Protein AF-A0A973BTS4-F1 (afdb_monomer_lite)

Radius of gyration: 21.54 Å; chains: 1; bounding box: 29×68×47 Å

Sequence (95 aa):
MKKFFILSLMATLSACGGDNNFDDISYLSCQINSSHAVYVIDREIDVAQCWDTDIAYKSQVLAVQSCGKQVNLYLKSRYSDPHTVTYSVQTTHCQ

Structure (mmCIF, N/CA/C/O backbone):
data_AF-A0A973BTS4-F1
#
_entry.id   AF-A0A973BTS4-F1
#
loop_
_atom_site.group_PDB
_atom_site.id
_atom_site.type_symbol
_atom_site.label_atom_id
_atom_site.label_alt_id
_atom_site.label_comp_id
_atom_site.label_asym_id
_atom_site.label_entity_id
_atom_site.label_seq_id
_atom_site.pdbx_PDB_ins_code
_atom_site.Cartn_x
_atom_site.Cartn_y
_atom_site.Cartn_z
_atom_site.occupancy
_atom_site.B_iso_or_equiv
_atom_site.auth_seq_id
_atom_site.auth_comp_id
_atom_site.auth_asym_id
_atom_site.auth_atom_id
_atom_site.pdbx_PDB_model_num
ATOM 1 N N . MET A 1 1 ? 17.025 -57.173 27.368 1.00 40.56 1 MET A N 1
ATOM 2 C CA . MET A 1 1 ? 17.641 -55.848 27.139 1.00 40.56 1 MET A CA 1
ATOM 3 C C . MET A 1 1 ? 16.602 -54.786 27.460 1.00 40.56 1 MET A C 1
ATOM 5 O O . MET A 1 1 ? 15.472 -54.915 27.013 1.00 40.56 1 MET A O 1
ATOM 9 N N . LYS A 1 2 ? 16.972 -53.807 28.295 1.00 44.66 2 LYS A N 1
ATOM 10 C CA . LYS A 1 2 ? 16.206 -52.584 28.606 1.00 44.66 2 LYS A CA 1
ATOM 11 C C . LYS A 1 2 ? 15.848 -51.876 27.280 1.00 44.66 2 LYS A C 1
ATOM 13 O O . LYS A 1 2 ? 16.671 -51.891 26.371 1.00 44.66 2 LYS A O 1
ATOM 18 N N . LYS A 1 3 ? 14.693 -51.230 27.126 1.00 50.56 3 LYS A N 1
ATOM 19 C CA . LY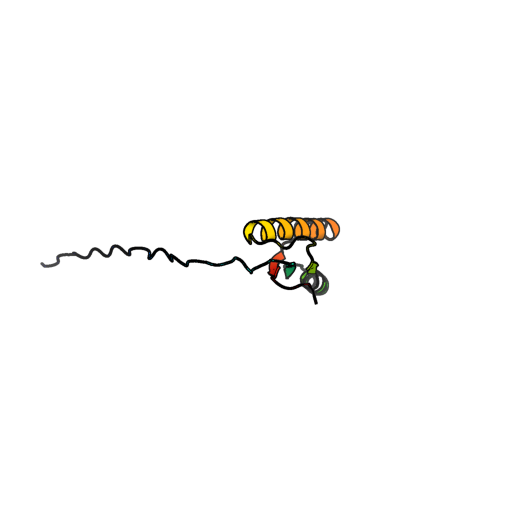S A 1 3 ? 14.449 -49.870 27.633 1.00 50.56 3 LYS A CA 1
ATOM 20 C C . LYS A 1 3 ? 12.958 -49.521 27.516 1.00 50.56 3 LYS A C 1
ATOM 22 O O . LYS A 1 3 ? 12.362 -49.685 26.458 1.00 50.56 3 LYS A O 1
ATOM 27 N N . PHE A 1 4 ? 12.414 -49.005 28.614 1.00 53.25 4 PHE A N 1
ATOM 28 C CA . PHE A 1 4 ? 11.179 -48.231 28.673 1.00 53.25 4 PHE A CA 1
ATOM 29 C C . PHE A 1 4 ? 11.359 -46.920 27.898 1.00 53.25 4 PHE A C 1
ATOM 31 O O . PHE A 1 4 ? 12.346 -46.222 28.126 1.00 53.25 4 PHE A O 1
ATOM 38 N N . PHE A 1 5 ? 10.399 -46.565 27.047 1.00 55.72 5 PHE A N 1
ATOM 39 C CA . PHE A 1 5 ? 10.235 -45.201 26.542 1.00 55.72 5 PHE A CA 1
ATOM 40 C C . PHE A 1 5 ? 8.901 -44.658 27.054 1.00 55.72 5 PHE A C 1
ATOM 42 O O . PHE A 1 5 ? 7.860 -44.770 26.417 1.00 55.72 5 PHE A O 1
ATOM 49 N N . ILE A 1 6 ? 8.960 -44.110 28.264 1.00 62.88 6 ILE A N 1
ATOM 50 C CA . ILE A 1 6 ? 8.003 -43.137 28.781 1.00 62.88 6 ILE A CA 1
ATOM 51 C C . ILE A 1 6 ? 8.653 -41.777 28.530 1.00 62.88 6 ILE A C 1
ATOM 53 O O . ILE A 1 6 ? 9.733 -41.554 29.067 1.00 62.88 6 ILE A O 1
ATOM 57 N N . LEU A 1 7 ? 8.019 -40.886 27.764 1.00 49.09 7 LEU A N 1
ATOM 58 C CA . LEU A 1 7 ? 7.783 -39.517 28.236 1.00 49.09 7 LEU A CA 1
ATOM 59 C C . LEU A 1 7 ? 6.778 -38.787 27.341 1.00 49.09 7 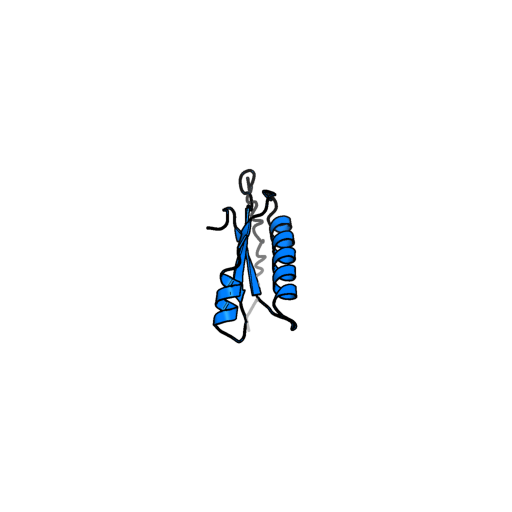LEU A C 1
ATOM 61 O O . LEU A 1 7 ? 7.052 -38.429 26.200 1.00 49.09 7 LEU A O 1
ATOM 65 N N . SER A 1 8 ? 5.604 -38.580 27.927 1.00 57.75 8 SER A N 1
ATOM 66 C CA . SER A 1 8 ? 4.650 -37.539 27.576 1.00 57.75 8 SER A CA 1
ATOM 67 C C . SER A 1 8 ? 5.297 -36.164 27.747 1.00 57.75 8 SER A C 1
ATOM 69 O O . SER A 1 8 ? 5.922 -35.906 28.776 1.00 57.75 8 SER A O 1
ATOM 71 N N . LEU A 1 9 ? 5.093 -35.271 26.780 1.00 54.12 9 LEU A N 1
ATOM 72 C CA . LEU A 1 9 ? 5.159 -33.835 27.022 1.00 54.12 9 LEU A CA 1
ATOM 73 C C . LEU A 1 9 ? 4.046 -33.161 26.214 1.00 54.12 9 LEU A C 1
ATOM 75 O O . LEU A 1 9 ? 4.220 -32.760 25.066 1.00 54.12 9 LEU A O 1
ATOM 79 N N . MET A 1 10 ? 2.864 -33.093 26.827 1.00 56.16 10 MET A N 1
ATOM 80 C CA . MET A 1 10 ? 1.811 -32.163 26.434 1.00 56.16 10 MET A CA 1
ATOM 81 C C . MET A 1 10 ? 2.358 -30.744 26.591 1.00 56.16 10 MET A C 1
ATOM 83 O O . MET A 1 10 ? 2.433 -30.215 27.697 1.00 56.16 10 MET A O 1
ATOM 87 N N . ALA A 1 11 ? 2.755 -30.136 25.477 1.00 55.06 11 ALA A N 1
ATOM 88 C CA . ALA A 1 11 ? 2.950 -28.701 25.403 1.00 55.06 11 ALA A CA 1
ATOM 89 C C . ALA A 1 11 ? 1.561 -28.055 25.408 1.00 55.06 11 ALA A C 1
ATOM 91 O O . ALA A 1 11 ? 0.892 -27.949 24.381 1.00 55.06 11 ALA A O 1
ATOM 92 N N . THR A 1 12 ? 1.103 -27.672 26.597 1.00 60.62 12 THR A N 1
ATOM 93 C CA . THR A 1 12 ? 0.024 -26.703 26.755 1.00 60.62 12 THR A CA 1
ATOM 94 C C . THR A 1 12 ? 0.452 -25.436 26.026 1.00 60.62 12 THR A C 1
ATOM 96 O O . THR A 1 12 ? 1.359 -24.737 26.478 1.00 60.62 12 THR A O 1
ATOM 99 N N . LEU A 1 13 ? -0.170 -25.165 24.879 1.00 53.66 13 LEU A N 1
ATOM 100 C CA . LEU A 1 13 ? -0.142 -23.848 24.262 1.00 53.66 13 LEU A CA 1
ATOM 101 C C . LEU A 1 13 ? -0.693 -22.884 25.309 1.00 53.66 13 LEU A C 1
ATOM 103 O O . LEU A 1 13 ? -1.887 -22.889 25.608 1.00 53.66 13 LEU A O 1
ATOM 107 N N . SER A 1 14 ? 0.203 -22.114 25.917 1.00 58.03 14 SER A N 1
ATOM 108 C CA . SER A 1 14 ? -0.149 -20.920 26.660 1.00 58.03 14 SER A CA 1
ATOM 109 C C . SER A 1 14 ? -1.016 -20.077 25.736 1.00 58.03 14 SER A C 1
ATOM 111 O O . SER A 1 14 ? -0.525 -19.522 24.752 1.00 58.03 14 SER A O 1
ATOM 113 N N . ALA A 1 15 ? -2.315 -20.026 26.020 1.00 49.59 15 ALA A N 1
ATOM 114 C CA . ALA A 1 15 ? -3.153 -18.971 25.499 1.00 49.59 15 ALA A CA 1
ATOM 115 C C . ALA A 1 15 ? -2.485 -17.665 25.937 1.00 49.59 15 ALA A C 1
ATOM 117 O O . ALA A 1 15 ? -2.423 -17.371 27.132 1.00 49.59 15 ALA A O 1
ATOM 118 N N . CYS A 1 16 ? -1.930 -16.914 24.985 1.00 57.41 16 CYS A N 1
ATOM 119 C CA . CYS A 1 16 ? -1.637 -15.506 25.192 1.00 57.41 16 CYS A CA 1
ATOM 120 C C . CYS A 1 16 ? -2.986 -14.816 25.404 1.00 57.41 16 CYS A C 1
ATOM 122 O O . CYS A 1 16 ? -3.580 -14.279 24.474 1.00 57.41 16 CYS A O 1
ATOM 124 N N . GLY A 1 17 ? -3.486 -14.876 26.639 1.00 52.19 17 GLY A N 1
ATOM 125 C CA . GLY A 1 17 ? -4.448 -13.932 27.180 1.00 52.19 17 GLY A CA 1
ATOM 126 C C . GLY A 1 17 ? -3.741 -12.593 27.337 1.00 52.19 17 GLY A C 1
ATOM 127 O O . GLY A 1 17 ? -3.417 -12.182 28.444 1.00 52.19 17 GLY A O 1
ATOM 128 N N . GLY A 1 18 ? -3.408 -11.977 26.204 1.00 48.81 18 GLY A N 1
ATOM 129 C CA . GLY A 1 18 ? -3.082 -10.568 26.136 1.00 48.81 18 GLY A CA 1
ATOM 130 C C . GLY A 1 18 ? -4.406 -9.832 26.145 1.00 48.81 18 GLY A C 1
ATOM 131 O O . GLY A 1 18 ? -5.151 -9.893 25.168 1.00 48.81 18 GLY A O 1
ATOM 132 N N . ASP A 1 19 ? -4.713 -9.212 27.277 1.00 54.84 19 ASP A N 1
ATOM 133 C CA . ASP A 1 19 ? -5.779 -8.230 27.391 1.00 54.84 19 ASP A CA 1
ATOM 134 C C . ASP A 1 19 ? -5.351 -7.034 26.538 1.00 54.84 19 ASP A C 1
ATOM 136 O O . ASP A 1 19 ? -4.583 -6.164 26.955 1.00 54.84 19 ASP A O 1
ATOM 140 N N . ASN A 1 20 ? -5.695 -7.092 25.256 1.00 54.06 20 ASN A N 1
ATOM 141 C CA . ASN A 1 20 ? -5.268 -6.085 24.315 1.00 54.06 20 ASN A CA 1
ATOM 142 C C . ASN A 1 20 ? -6.250 -4.929 24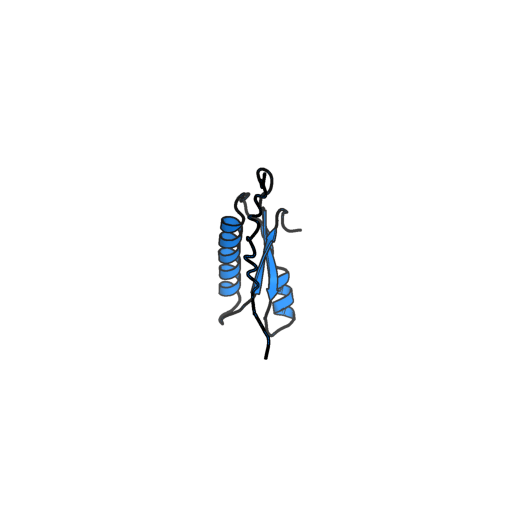.412 1.00 54.06 20 ASN A C 1
ATOM 144 O O . ASN A 1 20 ? -7.244 -4.872 23.686 1.00 54.06 20 ASN A O 1
ATOM 148 N N . ASN A 1 21 ? -5.957 -4.008 25.320 1.00 49.94 21 ASN A N 1
ATOM 149 C CA . ASN A 1 21 ? -6.590 -2.705 25.348 1.00 49.94 21 ASN A CA 1
ATOM 150 C C . ASN A 1 21 ? -6.120 -1.909 24.108 1.00 49.94 21 ASN A C 1
ATOM 152 O O . ASN A 1 21 ? -5.257 -1.039 24.189 1.00 49.94 21 ASN A O 1
ATOM 156 N N . PHE A 1 22 ? -6.611 -2.295 22.925 1.00 56.28 22 PHE A N 1
ATOM 157 C CA . PHE A 1 22 ? -6.321 -1.676 21.627 1.00 56.28 22 PHE A CA 1
ATOM 158 C C . PHE A 1 22 ? -7.118 -0.383 21.406 1.00 56.28 22 PHE A C 1
ATOM 160 O O . PHE A 1 22 ? -7.125 0.135 20.289 1.00 56.28 22 PHE A O 1
ATOM 167 N N . ASP A 1 23 ? -7.793 0.134 22.436 1.00 57.41 23 ASP A N 1
ATOM 168 C CA . ASP A 1 23 ? -8.790 1.199 22.304 1.00 57.41 23 ASP A CA 1
ATOM 169 C C . ASP A 1 23 ? -8.249 2.467 21.612 1.00 57.41 23 ASP A C 1
ATOM 171 O O . ASP A 1 23 ? -9.015 3.183 20.960 1.00 57.41 23 ASP A O 1
ATOM 175 N N . ASP A 1 24 ? -6.928 2.684 21.587 1.00 69.19 24 ASP A N 1
ATOM 176 C CA . ASP A 1 24 ? -6.314 3.841 20.924 1.00 69.19 24 ASP A CA 1
ATOM 177 C C . ASP A 1 24 ? -5.565 3.583 19.608 1.00 69.19 24 ASP A C 1
ATOM 179 O O . ASP A 1 24 ? -5.243 4.543 18.908 1.00 69.19 24 ASP A O 1
ATOM 183 N N . ILE A 1 25 ? -5.345 2.335 19.180 1.00 81.75 25 ILE A N 1
ATOM 184 C CA . ILE A 1 25 ? -4.635 2.102 17.912 1.00 81.75 25 ILE A CA 1
ATOM 185 C C . ILE A 1 25 ? -5.599 2.297 16.742 1.00 81.75 25 ILE A C 1
ATOM 187 O O . ILE A 1 25 ? -6.556 1.547 16.562 1.00 81.75 25 ILE A O 1
ATOM 191 N N . SER A 1 26 ? -5.319 3.311 15.930 1.00 91.75 26 SER A N 1
ATOM 192 C CA . SER A 1 26 ? -6.004 3.566 14.667 1.00 91.75 26 SER A CA 1
ATOM 193 C C . SER A 1 26 ? -5.021 3.409 13.516 1.00 91.75 26 SER A C 1
ATOM 195 O O . SER A 1 26 ? -3.939 3.987 13.549 1.00 91.75 26 SER A O 1
ATOM 197 N N . TYR A 1 27 ? -5.401 2.661 12.487 1.00 94.12 27 TYR A N 1
ATOM 198 C CA . TYR A 1 27 ? -4.656 2.567 11.236 1.00 94.12 27 TYR A CA 1
ATOM 199 C C . TYR A 1 27 ? -5.114 3.684 10.294 1.00 94.12 27 TYR A C 1
ATOM 201 O O . TYR A 1 27 ? -6.307 3.789 9.998 1.00 94.12 27 TYR A O 1
ATOM 209 N N . LEU A 1 28 ? -4.165 4.518 9.866 1.00 95.06 28 LEU A N 1
ATOM 210 C CA . LEU A 1 28 ? -4.396 5.797 9.186 1.00 95.06 28 LEU A CA 1
ATOM 211 C C . LEU A 1 28 ? -3.849 5.843 7.758 1.00 95.06 28 LEU A C 1
ATOM 213 O O . LEU A 1 28 ? -4.259 6.703 6.983 1.00 95.06 28 LEU A O 1
ATOM 217 N N . SER A 1 29 ? -2.964 4.918 7.381 1.00 96.38 29 SER A N 1
ATOM 218 C CA . SER A 1 29 ? -2.447 4.855 6.013 1.00 96.38 29 SER A CA 1
ATOM 219 C C . SER A 1 29 ? -2.059 3.441 5.578 1.00 96.38 29 SER A C 1
ATOM 221 O O . SER A 1 29 ? -2.032 2.492 6.369 1.00 96.38 29 SER A O 1
ATOM 223 N N . CYS A 1 30 ? -1.800 3.309 4.280 1.00 97.12 30 CYS A N 1
ATOM 224 C CA . CYS A 1 30 ? -1.411 2.100 3.569 1.00 97.12 30 CYS A CA 1
ATOM 225 C C . CYS A 1 30 ? -0.167 2.389 2.726 1.00 97.12 30 CYS A C 1
ATOM 227 O O . CYS A 1 30 ? -0.163 3.358 1.970 1.00 97.12 30 CYS A O 1
ATOM 229 N N . GLN A 1 31 ? 0.853 1.535 2.806 1.00 97.75 31 GLN A N 1
ATOM 230 C CA . GLN A 1 31 ? 2.106 1.705 2.066 1.00 97.75 31 GLN A CA 1
ATOM 231 C C . GLN A 1 31 ? 2.586 0.385 1.457 1.00 97.75 31 GLN A C 1
ATOM 233 O O . GLN A 1 31 ? 2.442 -0.681 2.065 1.00 97.75 31 GLN A O 1
ATOM 238 N N . ILE A 1 32 ? 3.181 0.461 0.264 1.00 98.12 32 ILE A N 1
ATOM 239 C CA . ILE A 1 32 ? 3.916 -0.651 -0.348 1.00 98.12 32 ILE A CA 1
ATOM 240 C C . ILE A 1 32 ? 5.329 -0.712 0.247 1.00 98.12 32 ILE A C 1
ATOM 242 O O . ILE A 1 32 ? 6.093 0.243 0.171 1.00 98.12 32 ILE A O 1
ATOM 246 N N . ASN A 1 33 ? 5.698 -1.866 0.798 1.00 97.25 33 ASN A N 1
ATOM 247 C CA . ASN A 1 33 ? 6.991 -2.073 1.456 1.00 97.25 33 ASN A CA 1
ATOM 248 C C . ASN A 1 33 ? 8.027 -2.708 0.522 1.00 97.25 33 ASN A C 1
ATOM 250 O O . ASN A 1 33 ? 9.230 -2.538 0.710 1.00 97.25 33 ASN A O 1
ATOM 254 N N . SER A 1 34 ? 7.576 -3.486 -0.463 1.00 97.62 34 SER A N 1
ATOM 255 C CA . SER A 1 34 ? 8.455 -4.072 -1.471 1.00 97.62 34 SER A CA 1
ATOM 256 C C . SER A 1 34 ? 7.717 -4.345 -2.773 1.00 97.62 34 SER A C 1
ATOM 258 O O . SER A 1 34 ? 6.517 -4.623 -2.778 1.00 97.62 34 SER A O 1
ATOM 260 N N . SER A 1 35 ? 8.461 -4.318 -3.876 1.00 97.38 35 SER A N 1
ATOM 261 C CA . SER A 1 35 ? 7.962 -4.622 -5.213 1.00 97.38 35 SER A CA 1
ATOM 262 C C . SER A 1 35 ? 8.865 -5.623 -5.924 1.00 97.38 35 SER A C 1
ATOM 264 O O . SER A 1 35 ? 10.094 -5.542 -5.844 1.00 97.38 35 SER A O 1
ATOM 266 N N . HIS A 1 36 ? 8.240 -6.554 -6.645 1.00 95.38 36 HIS A N 1
ATOM 267 C CA . HIS A 1 36 ? 8.919 -7.516 -7.511 1.00 95.38 36 HIS A CA 1
ATOM 268 C C . HIS A 1 36 ? 8.964 -7.060 -8.978 1.00 95.38 36 HIS A C 1
ATOM 270 O O . HIS A 1 36 ? 9.093 -7.897 -9.870 1.00 95.38 36 HIS A O 1
ATOM 276 N N . ALA A 1 37 ? 8.867 -5.751 -9.247 1.00 94.50 37 ALA A N 1
ATOM 277 C CA . ALA A 1 37 ? 9.025 -5.234 -10.602 1.00 94.50 37 ALA A CA 1
ATOM 278 C C . ALA A 1 37 ? 10.397 -5.575 -11.197 1.00 94.50 37 ALA A C 1
ATOM 280 O O . ALA A 1 37 ? 11.421 -5.558 -10.507 1.00 94.50 37 ALA A O 1
ATOM 281 N N . VAL A 1 38 ? 10.409 -5.853 -12.503 1.00 92.31 38 VAL A N 1
ATOM 282 C CA . VAL A 1 38 ? 11.630 -6.179 -13.255 1.00 92.31 38 VAL A CA 1
ATOM 283 C C . VAL A 1 38 ? 12.571 -4.977 -13.299 1.00 92.31 38 VAL A C 1
ATOM 285 O O . VAL A 1 38 ? 13.780 -5.116 -13.102 1.00 92.31 38 VAL A O 1
ATOM 288 N N . TYR A 1 39 ? 12.020 -3.785 -13.530 1.00 94.06 39 TYR A N 1
ATOM 289 C CA . TYR A 1 39 ? 12.795 -2.557 -13.615 1.00 94.06 39 TYR A CA 1
ATOM 290 C C . TYR A 1 39 ? 12.958 -1.909 -12.240 1.00 94.06 39 TYR A C 1
ATOM 292 O O . TYR A 1 39 ? 12.016 -1.802 -11.460 1.00 94.06 39 TYR A O 1
ATOM 300 N N . VAL A 1 40 ? 14.175 -1.437 -11.950 1.00 95.88 40 VAL A N 1
ATOM 301 C CA . VAL A 1 40 ? 14.505 -0.746 -10.689 1.00 95.88 40 VAL A CA 1
ATOM 302 C C . VAL A 1 40 ? 13.589 0.456 -10.466 1.00 95.88 40 VAL A C 1
ATOM 304 O O . VAL A 1 40 ? 13.030 0.586 -9.386 1.00 95.88 40 VAL A O 1
ATOM 307 N N . ILE A 1 41 ? 13.388 1.262 -11.510 1.00 96.38 41 ILE A N 1
ATOM 308 C CA . ILE A 1 41 ? 12.569 2.478 -11.465 1.00 96.38 41 ILE A CA 1
ATOM 309 C C . ILE A 1 41 ? 11.125 2.156 -11.061 1.00 96.38 41 ILE A C 1
ATOM 311 O O . ILE A 1 41 ? 10.539 2.860 -10.249 1.00 96.38 41 ILE A O 1
ATOM 315 N N . ASP A 1 42 ? 10.559 1.062 -11.570 1.00 96.62 42 ASP A N 1
ATOM 316 C CA . ASP A 1 42 ? 9.211 0.638 -11.190 1.00 96.62 42 ASP A CA 1
ATOM 317 C C . ASP A 1 42 ? 9.140 0.206 -9.726 1.00 96.62 42 ASP A C 1
ATOM 319 O O . ASP A 1 42 ? 8.192 0.563 -9.034 1.00 96.62 42 ASP A O 1
ATOM 323 N N . ARG A 1 43 ? 10.168 -0.484 -9.213 1.00 97.25 43 ARG A N 1
ATOM 324 C CA . ARG A 1 43 ? 10.227 -0.837 -7.785 1.00 97.25 43 ARG A CA 1
ATOM 325 C C . ARG A 1 43 ? 10.273 0.400 -6.898 1.00 97.25 43 ARG A C 1
ATOM 327 O O . ARG A 1 43 ? 9.608 0.424 -5.868 1.00 97.25 43 ARG A O 1
ATOM 334 N N . GLU A 1 44 ? 11.051 1.403 -7.291 1.00 97.81 44 GLU A N 1
ATOM 335 C CA . GLU A 1 44 ? 11.144 2.674 -6.570 1.00 97.81 44 GLU A CA 1
ATOM 336 C C . GLU A 1 44 ? 9.805 3.417 -6.586 1.00 97.81 44 GLU A C 1
ATOM 338 O O . GLU A 1 44 ? 9.351 3.879 -5.543 1.00 97.81 44 GLU A O 1
ATOM 343 N N . ILE A 1 45 ? 9.130 3.466 -7.739 1.00 97.56 45 ILE A N 1
ATOM 344 C CA . ILE A 1 45 ? 7.810 4.095 -7.867 1.00 97.56 45 ILE A CA 1
ATOM 345 C C . ILE A 1 45 ? 6.746 3.344 -7.056 1.00 97.56 45 ILE A C 1
ATOM 347 O O . ILE A 1 45 ? 5.908 3.989 -6.422 1.00 97.56 45 ILE A O 1
ATOM 351 N N . ASP A 1 46 ? 6.776 2.009 -7.062 1.00 97.81 46 ASP A N 1
ATOM 352 C CA . ASP A 1 46 ? 5.859 1.171 -6.290 1.00 97.81 46 ASP A CA 1
ATOM 353 C C . ASP A 1 46 ? 6.052 1.404 -4.781 1.00 97.81 46 ASP A C 1
ATOM 355 O O . ASP A 1 46 ? 5.085 1.671 -4.078 1.00 97.81 46 ASP A O 1
ATOM 359 N N . VAL A 1 47 ? 7.290 1.350 -4.273 1.00 97.56 47 VAL A N 1
ATOM 360 C CA . VAL A 1 47 ? 7.596 1.538 -2.836 1.00 97.56 47 VAL A CA 1
ATOM 361 C C . VAL A 1 47 ? 7.362 2.983 -2.372 1.00 97.56 47 VAL A C 1
ATOM 363 O O . VAL A 1 47 ? 7.083 3.222 -1.197 1.00 97.56 47 VAL A O 1
ATOM 366 N N . ALA A 1 48 ? 7.410 3.953 -3.288 1.00 97.50 48 ALA A N 1
ATOM 367 C CA . ALA A 1 48 ? 7.033 5.335 -3.005 1.00 97.50 48 ALA A CA 1
ATOM 368 C C . ALA A 1 48 ? 5.514 5.534 -2.840 1.00 97.50 48 ALA A C 1
ATOM 370 O O . ALA A 1 48 ? 5.088 6.614 -2.433 1.00 97.50 48 ALA A O 1
ATOM 371 N N . GLN A 1 49 ? 4.679 4.536 -3.156 1.00 97.88 49 GLN A N 1
ATOM 372 C CA . GLN A 1 49 ? 3.238 4.670 -2.975 1.00 97.88 49 GLN A CA 1
ATOM 373 C C . GLN A 1 49 ? 2.841 4.603 -1.501 1.00 97.88 49 GLN A C 1
ATOM 375 O O . GLN A 1 49 ? 3.083 3.608 -0.812 1.00 97.88 49 GLN A O 1
ATOM 380 N N . CYS A 1 50 ? 2.132 5.640 -1.067 1.00 97.56 50 CYS A N 1
ATOM 381 C CA . CYS A 1 50 ? 1.469 5.706 0.220 1.00 97.56 50 CYS A CA 1
ATOM 382 C C . CYS A 1 50 ? 0.094 6.359 0.043 1.00 97.56 50 CYS A C 1
ATOM 384 O O . CYS A 1 50 ? -0.047 7.330 -0.704 1.00 97.56 50 CYS A O 1
ATOM 386 N N . TRP A 1 51 ? -0.921 5.814 0.709 1.00 97.62 51 TRP A N 1
ATOM 387 C CA . TRP A 1 51 ? -2.278 6.349 0.694 1.00 97.62 51 TRP A CA 1
ATOM 388 C C . TRP A 1 51 ? -2.805 6.499 2.111 1.00 97.62 51 TRP A C 1
ATOM 390 O O . TRP A 1 51 ? -2.902 5.517 2.852 1.00 97.62 51 TRP A O 1
ATOM 400 N N . ASP A 1 52 ? -3.195 7.718 2.458 1.00 96.25 52 ASP A N 1
ATOM 401 C CA . ASP A 1 52 ? -3.971 7.983 3.659 1.00 96.25 52 ASP A CA 1
ATOM 402 C C . ASP A 1 52 ? -5.400 7.459 3.510 1.00 96.25 52 ASP A C 1
ATOM 404 O O . ASP A 1 52 ? -5.962 7.399 2.414 1.00 96.25 52 ASP A O 1
ATOM 408 N N . THR A 1 53 ? -5.993 7.068 4.634 1.00 91.38 53 THR A N 1
ATOM 409 C CA . THR A 1 53 ? -7.417 6.747 4.717 1.00 91.38 53 THR A CA 1
ATOM 410 C C . THR A 1 53 ? -8.144 7.831 5.500 1.00 91.38 53 THR A C 1
ATOM 412 O O . THR A 1 53 ? -7.730 8.205 6.594 1.00 91.38 53 THR A O 1
ATOM 415 N N . ASP A 1 54 ? -9.288 8.272 4.978 1.00 86.31 54 ASP A N 1
ATOM 416 C CA . ASP A 1 54 ? -10.199 9.185 5.685 1.00 86.31 54 ASP A CA 1
ATOM 417 C C . ASP A 1 54 ? -10.860 8.516 6.906 1.00 86.31 54 ASP A C 1
ATOM 419 O O . ASP A 1 54 ? -11.452 9.172 7.762 1.00 86.31 54 ASP A O 1
ATOM 423 N N . ILE A 1 55 ? -10.779 7.184 6.983 1.00 88.69 55 ILE A N 1
ATOM 424 C CA . ILE A 1 55 ? -11.324 6.368 8.064 1.00 88.69 55 ILE A CA 1
ATOM 425 C C . ILE A 1 55 ? -10.179 5.866 8.941 1.00 88.69 55 ILE A C 1
ATOM 427 O O . ILE A 1 55 ? -9.325 5.108 8.481 1.00 88.69 55 ILE A O 1
ATOM 431 N N . ALA A 1 56 ? -10.227 6.217 10.225 1.00 90.06 56 ALA A N 1
ATOM 432 C CA . ALA A 1 56 ? -9.361 5.666 11.260 1.00 90.06 56 ALA A CA 1
ATOM 433 C C . ALA A 1 56 ? -9.826 4.251 11.646 1.00 90.06 56 ALA A C 1
ATOM 435 O O . ALA A 1 56 ? -10.703 4.068 12.494 1.00 90.06 56 ALA A O 1
ATOM 436 N N . TYR A 1 57 ? -9.263 3.228 11.004 1.00 90.62 57 TYR A N 1
ATOM 437 C CA . TYR A 1 57 ? -9.649 1.846 11.283 1.00 90.62 57 TYR A CA 1
ATOM 438 C C . TYR A 1 57 ? -9.103 1.398 12.640 1.00 90.62 57 TYR A C 1
ATOM 440 O O . TYR A 1 57 ? -7.896 1.379 12.840 1.00 90.62 57 TYR A O 1
ATOM 448 N N . LYS A 1 58 ? -9.976 0.948 13.546 1.00 92.06 58 LYS A N 1
ATOM 449 C CA . LYS A 1 58 ? -9.563 0.284 14.800 1.00 92.06 58 LYS A CA 1
ATOM 450 C C . LYS A 1 58 ? -9.232 -1.200 14.607 1.00 92.06 58 LYS A C 1
ATOM 452 O O . LYS A 1 58 ? -8.463 -1.786 15.357 1.00 92.06 58 LYS A O 1
ATOM 457 N N . SER A 1 59 ? -9.799 -1.826 13.574 1.00 92.75 59 SER A N 1
ATOM 458 C CA . SER A 1 59 ? -9.514 -3.219 13.223 1.00 92.75 59 SER A CA 1
ATOM 459 C C . SER A 1 59 ? -8.393 -3.300 12.195 1.00 92.75 59 SER A C 1
ATOM 461 O O . SER A 1 59 ? -8.547 -2.825 11.067 1.00 92.75 59 SER A O 1
ATOM 463 N N . GLN A 1 60 ? -7.308 -3.992 12.547 1.00 91.81 60 GLN A N 1
ATOM 464 C CA . GLN A 1 60 ? -6.211 -4.268 11.620 1.00 91.81 60 GLN A CA 1
ATOM 465 C C . GLN A 1 60 ? -6.686 -5.037 10.381 1.00 91.81 60 GLN A C 1
ATOM 467 O O . GLN A 1 60 ? -6.244 -4.757 9.272 1.00 91.81 60 GLN A O 1
ATOM 472 N N . VAL A 1 61 ? -7.619 -5.981 10.546 1.00 94.56 61 VAL A N 1
ATOM 473 C CA . VAL A 1 61 ? -8.143 -6.791 9.435 1.00 94.56 61 VAL A CA 1
ATOM 474 C C . VAL A 1 61 ? -8.865 -5.912 8.416 1.00 94.56 61 VAL A C 1
ATOM 476 O O . VAL A 1 61 ? -8.608 -6.030 7.219 1.00 94.56 61 VAL A O 1
ATOM 479 N N . LEU A 1 62 ? -9.730 -5.001 8.877 1.00 94.62 62 LEU A N 1
ATOM 480 C CA . LEU A 1 62 ? -10.433 -4.068 7.990 1.00 94.62 62 LEU A CA 1
ATOM 481 C C . LEU A 1 62 ? -9.459 -3.105 7.305 1.00 94.62 62 LEU A C 1
ATOM 483 O O . LEU A 1 62 ? -9.570 -2.883 6.099 1.00 94.62 62 LEU A O 1
ATOM 487 N N . ALA A 1 63 ? -8.473 -2.596 8.048 1.00 95.94 63 ALA A N 1
ATOM 488 C CA . ALA A 1 63 ? -7.437 -1.727 7.503 1.00 95.94 63 ALA A CA 1
ATOM 489 C C . ALA A 1 63 ? -6.653 -2.430 6.382 1.00 95.94 63 ALA A C 1
ATOM 491 O O . ALA A 1 63 ? -6.516 -1.891 5.284 1.00 95.94 63 ALA A O 1
ATOM 492 N N . VAL A 1 64 ? -6.190 -3.662 6.621 1.00 96.25 64 VAL A N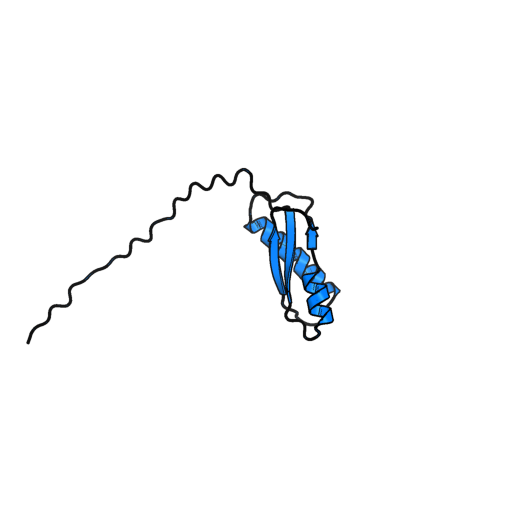 1
ATOM 493 C CA . VAL A 1 64 ? -5.437 -4.461 5.640 1.00 96.25 64 VAL A CA 1
ATOM 494 C C . VAL A 1 64 ? -6.295 -4.793 4.420 1.00 96.25 64 VAL A C 1
ATOM 496 O O . VAL A 1 64 ? -5.806 -4.702 3.296 1.00 96.25 64 VAL A O 1
ATOM 499 N N . GLN A 1 65 ? -7.579 -5.119 4.598 1.00 96.81 65 GLN A N 1
ATOM 500 C CA . GLN A 1 65 ? -8.496 -5.341 3.474 1.00 96.81 65 GLN A CA 1
ATOM 501 C C . GLN A 1 65 ? -8.683 -4.080 2.621 1.00 96.81 65 GLN A C 1
ATOM 503 O O . GLN A 1 65 ? -8.686 -4.169 1.392 1.00 96.81 65 GLN A O 1
ATOM 508 N N . SER A 1 66 ? -8.831 -2.912 3.252 1.00 96.19 66 SER A N 1
ATOM 509 C CA . SER A 1 66 ? -8.920 -1.629 2.545 1.00 96.19 66 SER A CA 1
ATOM 510 C C . SER A 1 66 ? -7.626 -1.324 1.788 1.00 96.19 66 SER A C 1
ATOM 512 O O . SER A 1 66 ? -7.660 -1.027 0.595 1.00 96.19 66 SER A O 1
ATOM 514 N N . CYS A 1 67 ? -6.481 -1.493 2.450 1.00 97.31 67 CYS A N 1
ATOM 515 C CA . CYS A 1 67 ? -5.158 -1.318 1.858 1.00 97.31 67 CYS A CA 1
ATOM 516 C C . CYS A 1 67 ? -4.948 -2.250 0.653 1.00 97.31 67 CYS A C 1
ATOM 518 O O . CYS A 1 67 ? -4.539 -1.806 -0.416 1.00 97.31 67 CYS A O 1
ATOM 520 N N . GLY A 1 68 ? -5.352 -3.519 0.759 1.00 97.19 68 GLY A N 1
ATOM 521 C CA . GLY A 1 68 ? -5.282 -4.470 -0.348 1.00 97.19 68 GLY A CA 1
ATOM 522 C C . GLY A 1 68 ? -6.134 -4.075 -1.556 1.00 97.19 68 GLY A C 1
ATOM 523 O O . GLY A 1 68 ? -5.704 -4.265 -2.694 1.00 97.19 68 GLY A O 1
ATOM 524 N N . LYS A 1 69 ? -7.317 -3.477 -1.345 1.00 97.06 69 LYS A N 1
ATOM 525 C CA . LYS A 1 69 ? -8.124 -2.922 -2.447 1.00 97.06 69 LYS A CA 1
ATOM 526 C C . LYS A 1 69 ? -7.397 -1.767 -3.131 1.00 97.06 69 LYS A C 1
ATOM 528 O O . LYS A 1 69 ? -7.321 -1.763 -4.357 1.00 97.06 69 LYS A O 1
ATOM 533 N N . GLN A 1 70 ? -6.843 -0.840 -2.353 1.00 97.25 70 GLN A N 1
ATOM 534 C CA . GLN A 1 70 ? -6.116 0.319 -2.870 1.00 97.25 70 GLN A CA 1
ATOM 535 C C . GLN A 1 70 ? -4.883 -0.097 -3.683 1.00 97.25 70 GLN A C 1
ATOM 537 O O . GLN A 1 70 ? -4.721 0.325 -4.826 1.00 97.25 70 GLN A O 1
ATOM 542 N N . VAL A 1 71 ? -4.069 -1.005 -3.139 1.00 97.62 71 VAL A N 1
ATOM 543 C CA . VAL A 1 71 ? -2.898 -1.562 -3.828 1.00 97.62 71 VAL A CA 1
ATOM 544 C C . VAL A 1 71 ? -3.308 -2.267 -5.120 1.00 97.62 71 VAL A C 1
ATOM 546 O O . VAL A 1 71 ? -2.690 -2.060 -6.158 1.00 97.62 71 VAL A O 1
ATOM 549 N N . ASN A 1 72 ? -4.379 -3.063 -5.103 1.00 96.50 72 ASN A N 1
ATOM 550 C CA . ASN A 1 72 ? -4.859 -3.741 -6.308 1.00 96.50 72 ASN A CA 1
ATOM 551 C C . ASN A 1 72 ? -5.322 -2.746 -7.389 1.00 96.50 72 ASN A C 1
ATOM 553 O O . ASN A 1 72 ? -5.043 -2.948 -8.569 1.00 96.50 72 ASN A O 1
ATOM 557 N N . LEU A 1 73 ? -5.997 -1.657 -7.006 1.00 96.75 73 LEU A N 1
ATOM 558 C CA . LEU A 1 73 ? -6.380 -0.594 -7.944 1.00 96.75 73 LEU A CA 1
ATOM 559 C C . LEU A 1 73 ? -5.152 0.071 -8.570 1.00 96.75 73 LEU A C 1
ATOM 561 O O . LEU A 1 73 ? -5.098 0.217 -9.791 1.00 96.75 73 LEU A O 1
ATOM 565 N N . TYR A 1 74 ? -4.156 0.410 -7.751 1.00 97.25 74 TYR A N 1
ATOM 566 C CA . TYR A 1 74 ? -2.884 0.948 -8.221 1.00 97.25 74 TYR A CA 1
ATOM 567 C C . TYR A 1 74 ? -2.214 0.009 -9.229 1.00 97.25 74 TYR A C 1
ATOM 569 O O . TYR A 1 74 ? -1.949 0.413 -10.363 1.00 97.25 74 TYR A O 1
ATOM 577 N N . LEU A 1 75 ? -2.025 -1.262 -8.863 1.00 96.62 75 LEU A N 1
ATOM 578 C CA . LEU A 1 75 ? -1.360 -2.238 -9.722 1.00 96.62 75 LEU A CA 1
ATOM 579 C C . LEU A 1 75 ? -2.091 -2.425 -11.052 1.00 96.62 75 LEU A C 1
ATOM 581 O O . LEU A 1 75 ? -1.448 -2.404 -12.095 1.00 96.62 75 LEU A O 1
ATOM 585 N N . LYS A 1 76 ? -3.426 -2.523 -11.033 1.00 95.75 76 LYS A N 1
ATOM 586 C CA . LYS A 1 76 ? -4.242 -2.631 -12.254 1.00 95.75 76 LYS A CA 1
ATOM 587 C C . LYS A 1 76 ? -4.165 -1.401 -13.153 1.00 95.75 76 LYS A C 1
ATOM 589 O O . LYS A 1 76 ? -4.320 -1.531 -14.360 1.00 95.75 76 LYS A O 1
ATOM 594 N N . SER A 1 77 ? -3.990 -0.211 -12.577 1.00 96.06 77 SER A N 1
ATOM 595 C CA . SER A 1 77 ? -3.850 1.021 -13.362 1.00 96.06 77 SER A CA 1
ATOM 596 C C . SER A 1 77 ? -2.476 1.159 -14.015 1.00 96.06 77 SER A C 1
ATOM 598 O O . SER A 1 77 ? -2.359 1.791 -15.062 1.00 96.06 77 SER A O 1
ATOM 600 N N . ARG A 1 78 ? -1.441 0.580 -13.397 1.00 95.31 78 ARG A N 1
ATOM 601 C CA . ARG A 1 78 ? -0.046 0.753 -13.805 1.00 95.31 78 ARG A CA 1
ATOM 602 C C . ARG A 1 78 ? 0.467 -0.383 -14.684 1.00 95.31 78 ARG A C 1
ATOM 604 O O . ARG A 1 78 ? 1.216 -0.127 -15.621 1.00 95.31 78 ARG A O 1
ATOM 611 N N . TYR A 1 79 ? 0.079 -1.616 -14.381 1.00 94.44 79 TYR A N 1
ATOM 612 C CA . TYR A 1 79 ? 0.600 -2.819 -15.017 1.00 94.44 79 TYR A CA 1
ATOM 613 C C . TYR A 1 79 ? -0.507 -3.549 -15.776 1.00 94.44 79 TYR A C 1
ATOM 615 O O . TYR A 1 79 ? -1.613 -3.740 -15.271 1.00 94.44 79 TYR A O 1
ATOM 623 N N . SER A 1 80 ? -0.193 -3.983 -16.997 1.00 91.00 80 SER A N 1
ATOM 624 C CA . SER A 1 80 ? -1.054 -4.868 -17.788 1.00 91.00 80 SER A CA 1
ATOM 625 C C . SER A 1 80 ? -0.981 -6.321 -17.323 1.00 91.00 80 SER A C 1
ATOM 627 O O . SER A 1 80 ? -1.962 -7.054 -17.436 1.00 91.00 80 SER A O 1
ATOM 629 N N . ASP A 1 81 ? 0.174 -6.723 -16.794 1.00 87.56 81 ASP A N 1
ATOM 630 C CA . ASP A 1 81 ? 0.461 -8.090 -16.376 1.00 87.56 81 ASP A CA 1
ATOM 631 C C . ASP A 1 81 ? 0.374 -8.250 -14.850 1.00 87.56 81 ASP A C 1
ATOM 633 O O . ASP A 1 81 ? 0.508 -7.269 -14.109 1.00 87.56 81 ASP A O 1
ATOM 637 N N . PRO A 1 82 ? 0.160 -9.483 -14.346 1.00 85.62 82 PRO A N 1
ATOM 638 C CA . PRO A 1 82 ? 0.141 -9.751 -12.915 1.00 85.62 82 PRO A CA 1
ATOM 639 C C . PRO A 1 82 ? 1.441 -9.311 -12.239 1.00 85.62 82 PRO A C 1
ATOM 641 O O . PRO A 1 82 ? 2.518 -9.838 -12.515 1.00 85.62 82 PRO A O 1
ATOM 644 N N . HIS A 1 83 ? 1.315 -8.375 -11.302 1.00 91.31 83 HIS A N 1
ATOM 645 C CA . HIS A 1 83 ? 2.432 -7.797 -10.566 1.00 91.31 83 HIS A CA 1
ATOM 646 C C . HIS A 1 83 ? 2.267 -8.034 -9.071 1.00 91.31 83 HIS A C 1
ATOM 648 O O . HIS A 1 83 ? 1.155 -7.955 -8.547 1.00 91.31 83 HIS A O 1
ATOM 654 N N . THR A 1 84 ? 3.361 -8.339 -8.373 1.00 94.62 84 THR A N 1
ATOM 655 C CA . THR A 1 84 ? 3.311 -8.696 -6.948 1.00 94.62 84 THR A CA 1
ATOM 656 C C . THR A 1 84 ? 4.102 -7.711 -6.105 1.00 94.62 84 THR A C 1
ATOM 658 O O . THR A 1 84 ? 5.296 -7.499 -6.322 1.00 94.62 84 THR A O 1
ATOM 661 N N . VAL A 1 85 ? 3.450 -7.183 -5.075 1.00 97.62 85 VAL A N 1
ATOM 662 C CA . VAL A 1 85 ? 4.037 -6.280 -4.081 1.00 97.62 85 VAL A CA 1
ATOM 663 C C . VAL 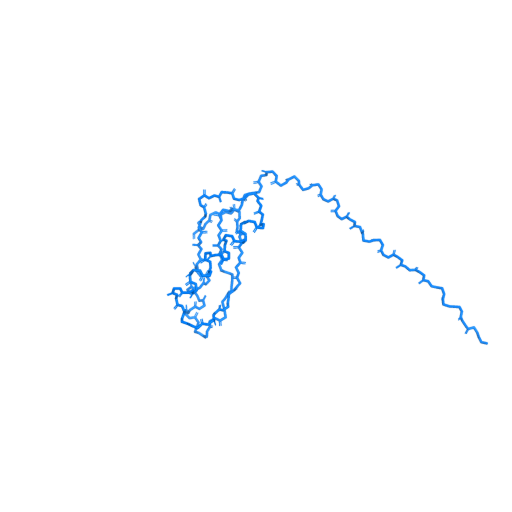A 1 85 ? 3.681 -6.756 -2.677 1.00 97.62 85 VAL A C 1
ATOM 665 O O . VAL A 1 85 ? 2.701 -7.483 -2.493 1.00 97.62 85 VAL A O 1
ATOM 668 N N . THR A 1 86 ? 4.456 -6.339 -1.681 1.00 98.06 86 THR A N 1
ATOM 669 C CA . THR A 1 86 ? 4.063 -6.456 -0.272 1.00 98.06 86 THR A CA 1
ATOM 670 C C . THR A 1 86 ? 3.657 -5.088 0.250 1.00 98.06 86 THR A C 1
ATOM 672 O O . THR A 1 86 ? 4.235 -4.074 -0.136 1.00 98.06 86 THR A O 1
ATOM 675 N N . TYR A 1 87 ? 2.649 -5.045 1.114 1.00 97.94 87 TYR A N 1
ATOM 676 C CA . TYR A 1 87 ? 2.115 -3.801 1.655 1.00 97.94 87 TYR A CA 1
ATOM 677 C C . TYR A 1 87 ? 1.748 -3.958 3.125 1.00 97.94 87 TYR A C 1
ATOM 679 O O . TYR A 1 87 ? 1.562 -5.071 3.624 1.00 97.94 87 TYR A O 1
ATOM 687 N N . SER A 1 88 ? 1.645 -2.833 3.820 1.00 96.50 88 SER A N 1
ATOM 688 C CA . SER A 1 88 ? 1.281 -2.781 5.231 1.00 96.50 88 SER A CA 1
ATOM 689 C C . SER A 1 88 ? 0.420 -1.565 5.538 1.00 96.50 88 SER A C 1
ATOM 691 O O . SER A 1 88 ? 0.378 -0.604 4.771 1.00 96.50 88 SER A O 1
ATOM 693 N N . VAL A 1 89 ? -0.280 -1.632 6.668 1.00 96.75 89 VAL A N 1
ATOM 694 C CA . VAL A 1 89 ? -1.020 -0.502 7.228 1.00 96.75 89 VAL A CA 1
ATOM 695 C C . VAL A 1 89 ? -0.211 0.140 8.341 1.00 96.75 89 VAL A C 1
ATOM 697 O O . VAL A 1 89 ? 0.407 -0.568 9.136 1.00 96.75 89 VAL A O 1
ATOM 700 N N . GLN A 1 90 ? -0.242 1.465 8.405 1.00 95.25 90 GLN A N 1
ATOM 701 C CA . GLN A 1 90 ? 0.469 2.247 9.410 1.00 95.25 90 GLN A CA 1
ATOM 702 C C . GLN A 1 90 ? -0.521 2.987 10.304 1.00 95.25 90 GLN A C 1
ATOM 704 O O . GLN A 1 90 ? -1.6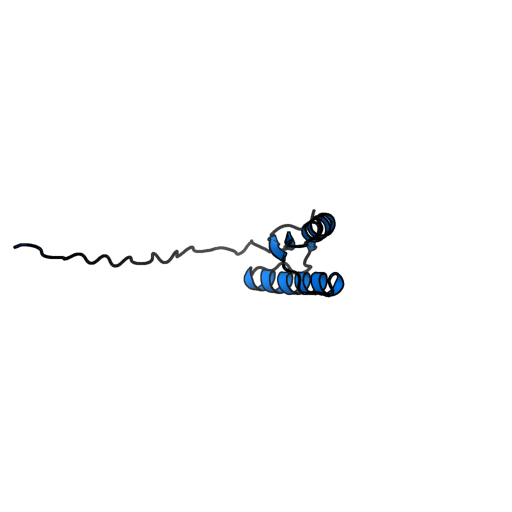48 3.286 9.907 1.00 95.25 90 GLN A O 1
ATOM 709 N N . THR A 1 91 ? -0.094 3.296 11.525 1.00 94.19 91 THR A N 1
ATOM 710 C CA . THR A 1 91 ? -0.878 4.080 12.493 1.00 94.19 91 THR A CA 1
ATOM 711 C C . THR A 1 91 ? -0.663 5.585 12.354 1.00 94.19 91 THR A C 1
ATOM 713 O O . THR A 1 91 ? -1.190 6.364 13.139 1.00 94.19 91 THR A O 1
ATOM 716 N N . THR A 1 92 ? 0.142 5.998 11.380 1.00 94.25 92 THR A N 1
ATOM 717 C CA . THR A 1 92 ? 0.449 7.390 11.055 1.00 94.25 92 THR A CA 1
ATOM 718 C C . THR A 1 92 ? 0.044 7.680 9.621 1.00 94.25 92 THR A C 1
ATOM 720 O O . THR A 1 92 ? -0.081 6.761 8.810 1.00 94.25 92 THR A O 1
ATOM 723 N N . HIS A 1 93 ? -0.131 8.958 9.307 1.00 93.81 93 HIS A N 1
ATOM 724 C CA . HIS A 1 93 ? -0.315 9.403 7.932 1.00 93.81 93 HIS A CA 1
ATOM 725 C C . HIS A 1 93 ? 0.954 9.221 7.094 1.00 93.81 93 HIS A C 1
ATOM 727 O O . HIS A 1 93 ? 2.053 9.071 7.643 1.00 93.81 93 HIS A O 1
ATOM 733 N N . CYS A 1 94 ? 0.787 9.234 5.775 1.00 93.12 94 CYS A N 1
ATOM 734 C CA . CYS A 1 94 ? 1.889 9.308 4.823 1.00 93.12 94 CYS A CA 1
ATOM 735 C C . CYS A 1 94 ? 2.716 10.587 5.057 1.00 93.12 94 CYS A C 1
ATOM 737 O O . CYS A 1 94 ? 2.157 11.634 5.387 1.00 93.12 94 CYS A O 1
ATOM 739 N N . GLN A 1 95 ? 4.044 10.495 4.925 1.00 82.44 95 GLN A N 1
ATOM 740 C CA . GLN A 1 95 ? 4.985 11.611 5.119 1.00 82.44 95 GLN A CA 1
ATOM 741 C C . GLN A 1 95 ? 5.547 12.118 3.796 1.00 82.44 95 GLN A C 1
ATOM 743 O O . GLN A 1 95 ? 5.760 11.275 2.895 1.00 82.44 95 GLN A O 1
#

pLDDT: mean 84.52, std 18.1, range [40.56, 98.12]

Secondary structure (DSSP, 8-state):
----------------------TT--EEEEEEEEE--SSHHHHHHHHT-EEEEEEEES-HHHHHHHHHHHHHHHHHHH-SS---EEEEEESS---

Foldseek 3Di:
DDDDDDDDDPPDPPPPPPPPPLVPQWFFKKFWCFWPDPDPVVGVVRRLDMDTDPDRDSDQVVQVVVNVVVSVVVCVVPDPDDIDTDMGTDSDHDD